Protein AF-A0A346FKT8-F1 (afdb_monomer_lite)

Sequence (126 aa):
VLGGKVAAWKDEDGDWYETGLHIFFGAYPNVQNLFGELGINDRLQWKEHSMIFAMPNKPGEFSRFDFPDVLPAPLNGIWAILRNNEMLTWPEKVKFAIGLLPAMLGGQAYVEAQDGLSVQDWMRKQ

Foldseek 3Di:
DPDVCADWDADPVGDIDGSDDDDDDPPPVVVVVVCVVVVNNVVDDDDAQKDKADDPVDPPDIWMQHQDPVDDPPVSVLCSLVPTPPPDDPVRNVLVVVLCPCVVPDDPVVVVVCPPDDPVRSSVVD

Structure (mmCIF, N/CA/C/O backbone):
data_AF-A0A346FKT8-F1
#
_entry.id   AF-A0A346FKT8-F1
#
loop_
_atom_site.group_PDB
_atom_site.id
_atom_site.type_symbol
_atom_site.label_atom_id
_atom_site.label_alt_id
_atom_site.label_comp_id
_atom_site.label_asym_id
_atom_site.label_entity_id
_atom_site.label_seq_id
_atom_site.pdbx_PDB_ins_code
_atom_site.Cartn_x
_atom_site.Cartn_y
_atom_site.Cartn_z
_atom_site.occupancy
_atom_site.B_iso_or_equiv
_atom_site.auth_seq_id
_atom_site.auth_comp_id
_atom_site.auth_asym_id
_atom_site.auth_atom_id
_atom_site.pdbx_PDB_model_num
ATOM 1 N N . VAL A 1 1 ? -4.219 9.510 26.719 1.00 80.50 1 VAL A N 1
ATOM 2 C CA . VAL A 1 1 ? -4.631 9.125 25.349 1.00 80.50 1 VAL A CA 1
ATOM 3 C C . VAL A 1 1 ? -3.821 7.904 24.950 1.00 80.50 1 VAL A C 1
ATOM 5 O O . VAL A 1 1 ? -2.612 7.924 25.148 1.00 80.50 1 VAL A O 1
ATOM 8 N N . LEU A 1 2 ? -4.469 6.833 24.493 1.00 96.50 2 LEU A N 1
ATOM 9 C CA . LEU A 1 2 ? -3.792 5.623 24.007 1.00 96.50 2 LEU A CA 1
ATOM 10 C C . LEU A 1 2 ? -3.538 5.736 22.496 1.00 96.50 2 LEU A C 1
ATOM 12 O O . LEU A 1 2 ? -4.187 6.528 21.821 1.00 96.50 2 LEU A O 1
ATOM 16 N N . GLY A 1 3 ? -2.602 4.949 21.965 1.00 95.62 3 GLY A N 1
ATOM 17 C CA . GLY A 1 3 ? -2.400 4.793 20.517 1.00 95.62 3 GLY A CA 1
ATOM 18 C C . GLY A 1 3 ? -1.352 5.709 19.873 1.00 95.62 3 GLY A C 1
ATOM 19 O O . GLY A 1 3 ? -0.767 5.335 18.862 1.00 95.62 3 GLY A O 1
ATOM 20 N N . GLY A 1 4 ? -1.026 6.870 20.447 1.00 97.31 4 GLY A N 1
ATOM 21 C CA . GLY A 1 4 ? 0.000 7.756 19.874 1.00 97.31 4 GLY A CA 1
ATOM 22 C C . GLY A 1 4 ? -0.330 8.149 18.428 1.00 97.31 4 GLY A C 1
ATOM 23 O O . GLY A 1 4 ? -1.305 8.853 18.204 1.00 97.31 4 GLY A O 1
ATOM 24 N N . LYS A 1 5 ? 0.443 7.666 17.444 1.00 97.38 5 LYS A N 1
ATOM 25 C CA . LYS A 1 5 ? 0.182 7.937 16.014 1.00 97.38 5 LYS A CA 1
ATOM 26 C C . LYS A 1 5 ? -1.119 7.312 15.485 1.00 97.38 5 LYS A C 1
ATOM 28 O O . LYS A 1 5 ? -1.593 7.754 14.451 1.00 97.38 5 LYS A O 1
ATOM 33 N N . VAL A 1 6 ? -1.702 6.341 16.197 1.00 97.31 6 VAL A N 1
ATOM 34 C CA . VAL A 1 6 ? -3.011 5.732 15.876 1.00 97.31 6 VAL A CA 1
ATOM 35 C C . VAL A 1 6 ? -4.131 6.209 16.813 1.00 97.31 6 VAL A C 1
ATOM 37 O O . VAL A 1 6 ? -5.151 5.542 16.952 1.00 97.31 6 VAL A O 1
ATOM 40 N N . ALA A 1 7 ? -3.935 7.323 17.527 1.00 98.12 7 ALA A N 1
ATOM 41 C CA . ALA A 1 7 ? -4.960 7.862 18.415 1.00 98.12 7 ALA A CA 1
ATOM 42 C C . ALA A 1 7 ? -6.131 8.473 17.628 1.00 98.12 7 ALA A C 1
ATOM 44 O O . ALA A 1 7 ? -5.936 9.045 16.549 1.00 98.12 7 ALA A O 1
ATOM 45 N N . ALA A 1 8 ? -7.320 8.399 18.223 1.00 98.06 8 ALA A N 1
ATOM 46 C CA . ALA A 1 8 ? -8.534 9.058 17.765 1.00 98.06 8 ALA A CA 1
ATOM 47 C C . ALA A 1 8 ? -9.255 9.707 18.955 1.00 98.06 8 ALA A C 1
ATOM 49 O O . ALA A 1 8 ? -9.133 9.246 20.097 1.00 98.06 8 ALA A O 1
ATOM 50 N N . TRP A 1 9 ? -10.013 10.764 18.679 1.00 98.19 9 TRP A N 1
ATOM 51 C CA . TRP A 1 9 ? -10.804 11.503 19.660 1.00 98.19 9 TRP A CA 1
ATOM 52 C C . TRP A 1 9 ? -12.220 11.683 19.142 1.00 98.19 9 TRP A C 1
ATOM 54 O O . TRP A 1 9 ? -12.448 11.691 17.936 1.00 98.19 9 TRP A O 1
ATOM 64 N N . LYS A 1 10 ? -13.153 11.826 20.077 1.00 98.12 10 LYS A N 1
ATOM 65 C CA . LYS A 1 10 ? -14.546 12.132 19.790 1.00 98.12 10 LYS A CA 1
ATOM 66 C C . LYS A 1 10 ? -14.792 13.614 20.064 1.00 98.12 10 LYS A C 1
ATOM 68 O O . LYS A 1 10 ? -14.381 14.084 21.127 1.00 98.12 10 LYS A O 1
ATOM 73 N N . ASP A 1 11 ? -15.389 14.328 19.119 1.00 98.00 11 ASP A N 1
ATOM 74 C CA . ASP A 1 11 ? -15.750 15.740 19.282 1.00 98.00 11 ASP A CA 1
ATOM 75 C C . ASP A 1 11 ? -17.058 15.932 20.078 1.00 98.00 11 ASP A C 1
ATOM 77 O O . ASP A 1 11 ? -17.600 14.986 20.657 1.00 98.00 11 ASP A O 1
ATOM 81 N N . GLU A 1 12 ? -17.523 17.180 20.172 1.00 98.06 12 GLU A N 1
ATOM 82 C CA . GLU A 1 12 ? -18.732 17.557 20.918 1.00 98.06 12 GLU A CA 1
ATOM 83 C C . GLU A 1 12 ? -20.022 17.011 20.283 1.00 98.06 12 GLU A C 1
ATOM 85 O O . GLU A 1 12 ? -20.989 16.757 21.005 1.00 98.06 12 GLU A O 1
ATOM 90 N N . ASP A 1 13 ? -20.015 16.766 18.969 1.00 98.38 13 ASP A N 1
ATOM 91 C CA . ASP A 1 13 ? -21.144 16.216 18.209 1.00 98.38 13 ASP A CA 1
ATOM 92 C C . ASP A 1 13 ? -21.189 14.678 18.265 1.00 98.38 13 ASP A C 1
ATOM 94 O O . ASP A 1 13 ? -22.216 14.050 17.996 1.00 98.38 13 ASP A O 1
ATOM 98 N N . GLY A 1 14 ? -20.094 14.056 18.704 1.00 98.25 14 GLY A N 1
ATOM 99 C CA . GLY A 1 14 ? -19.979 12.618 18.897 1.00 98.25 14 GLY A CA 1
ATOM 100 C C . GLY A 1 14 ? -19.255 11.886 17.766 1.00 98.25 14 GLY A C 1
ATOM 101 O O . GLY A 1 14 ? -19.163 10.649 17.827 1.00 98.25 14 GLY A O 1
ATOM 102 N N . ASP A 1 15 ? -18.710 12.626 16.801 1.00 98.50 15 ASP A N 1
ATOM 103 C CA . ASP A 1 15 ? -17.968 12.115 15.654 1.00 98.50 15 ASP A CA 1
ATOM 104 C C . ASP A 1 15 ? -16.497 11.872 16.004 1.00 98.50 15 ASP A C 1
ATOM 106 O O . ASP A 1 15 ? -15.896 12.550 16.841 1.00 98.50 15 ASP A O 1
ATOM 110 N N . TRP A 1 16 ? -15.902 10.850 15.384 1.00 98.19 16 TRP A N 1
ATOM 111 C CA . TRP A 1 16 ? -14.498 10.504 15.599 1.00 98.19 16 TRP A CA 1
ATOM 112 C C . TRP A 1 16 ? -13.603 11.155 14.551 1.00 98.19 16 TRP A C 1
ATOM 114 O O . TRP A 1 16 ? -13.843 11.022 13.353 1.00 98.19 16 TRP A O 1
ATOM 124 N N . TYR A 1 17 ? -12.506 11.757 15.004 1.00 97.62 17 TYR A N 1
ATOM 125 C CA . TYR A 1 17 ? -11.407 12.190 14.149 1.00 97.62 17 TYR A CA 1
ATOM 126 C C . TYR A 1 17 ? -10.101 11.515 14.574 1.00 97.62 17 TYR A C 1
ATOM 128 O O . TYR A 1 17 ? -9.814 11.327 15.761 1.00 97.62 17 TYR A O 1
ATOM 136 N N . GLU A 1 18 ? -9.311 11.116 13.583 1.00 98.25 18 GLU A N 1
ATOM 137 C CA . GLU A 1 18 ? -8.115 10.296 13.763 1.00 98.25 18 GLU A CA 1
ATOM 138 C C . GL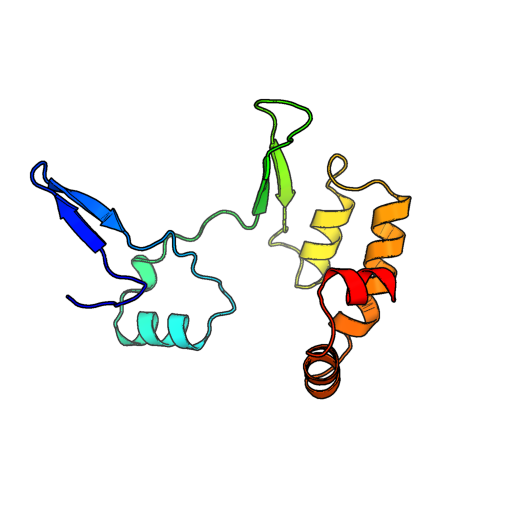U A 1 18 ? -6.840 11.111 13.539 1.00 98.25 18 GLU A C 1
ATOM 140 O O . GLU A 1 18 ? -6.824 12.100 12.807 1.00 98.25 18 GLU A O 1
ATOM 145 N N . THR A 1 19 ? -5.732 10.652 14.123 1.00 97.69 19 THR A N 1
ATOM 146 C CA . THR A 1 19 ? -4.402 11.233 13.863 1.00 97.69 19 THR A CA 1
ATOM 147 C C . THR A 1 19 ? -3.958 11.019 12.410 1.00 97.69 19 THR A C 1
ATOM 149 O O . THR A 1 19 ? -3.197 11.816 11.863 1.00 97.69 19 THR A O 1
ATOM 152 N N . GLY A 1 20 ? -4.415 9.939 11.776 1.00 97.12 20 GLY A N 1
ATOM 153 C CA . GLY A 1 20 ? -4.100 9.625 10.391 1.00 97.12 20 GLY A CA 1
ATOM 154 C C . GLY A 1 20 ? -4.921 8.451 9.882 1.00 97.12 20 GLY A C 1
ATOM 155 O O . GLY A 1 20 ? -5.464 7.675 10.665 1.00 97.12 20 GLY A O 1
ATOM 156 N N . LEU A 1 21 ? -4.976 8.317 8.560 1.00 98.19 21 LEU A N 1
ATOM 157 C CA . LEU A 1 21 ? -5.629 7.198 7.896 1.00 98.19 21 LEU A CA 1
ATOM 158 C C . LEU A 1 21 ? -4.677 5.996 7.866 1.00 98.19 21 LEU A C 1
ATOM 160 O O . LEU A 1 21 ? -3.620 6.053 7.235 1.00 98.19 21 LEU A O 1
ATOM 164 N N . HIS A 1 22 ? -5.048 4.907 8.536 1.00 98.12 22 HIS A N 1
ATOM 165 C CA . HIS A 1 22 ? -4.198 3.724 8.679 1.00 98.12 22 HIS A CA 1
ATOM 166 C C . HIS A 1 22 ? -4.721 2.555 7.841 1.00 98.12 22 HIS A C 1
ATOM 168 O O . HIS A 1 22 ? -5.891 2.191 7.928 1.00 98.12 22 HIS A O 1
ATOM 174 N N . ILE A 1 23 ? -3.837 1.931 7.057 1.00 98.06 23 ILE A N 1
ATOM 175 C CA . ILE A 1 23 ? -4.139 0.747 6.241 1.00 98.06 23 ILE A CA 1
ATOM 176 C C . ILE A 1 23 ? -3.335 -0.446 6.764 1.00 98.06 23 ILE A C 1
ATOM 178 O O . ILE A 1 23 ? -2.123 -0.353 6.968 1.00 98.06 23 ILE A O 1
ATOM 182 N N . PHE A 1 24 ? -4.012 -1.576 6.963 1.00 98.19 24 PHE A N 1
ATOM 183 C CA . PHE A 1 24 ? -3.401 -2.837 7.379 1.00 98.19 24 PHE A CA 1
ATOM 184 C C . PHE A 1 24 ? -3.164 -3.734 6.161 1.00 98.19 24 PHE A C 1
ATOM 186 O O . PHE A 1 24 ? -4.066 -3.936 5.351 1.00 98.19 24 PHE A O 1
ATOM 193 N N . PHE A 1 25 ? -1.955 -4.285 6.041 1.00 98.00 25 PHE A N 1
ATOM 194 C CA . PHE A 1 25 ? -1.565 -5.144 4.923 1.00 98.00 25 PHE A CA 1
ATOM 195 C C . PHE A 1 25 ? -1.494 -6.616 5.344 1.00 98.00 25 PHE A C 1
ATOM 197 O O . PHE A 1 25 ? -1.134 -6.935 6.477 1.00 98.00 25 PHE A O 1
ATOM 204 N N . GLY A 1 26 ? -1.765 -7.529 4.404 1.00 97.31 26 GLY A N 1
ATOM 205 C CA . GLY A 1 26 ? -1.614 -8.974 4.630 1.00 97.31 26 GLY A CA 1
ATOM 206 C C . GLY A 1 26 ? -0.174 -9.386 4.967 1.00 97.31 26 GLY A C 1
ATOM 207 O O . GLY A 1 26 ? 0.041 -10.321 5.730 1.00 97.31 26 GLY A O 1
ATOM 208 N N . ALA A 1 27 ? 0.818 -8.631 4.487 1.00 97.31 27 ALA A N 1
ATOM 209 C CA . ALA A 1 27 ? 2.238 -8.842 4.773 1.00 97.31 27 ALA A CA 1
ATOM 210 C C . ALA A 1 27 ? 2.690 -8.336 6.165 1.00 97.31 27 ALA A C 1
ATOM 212 O O . ALA A 1 27 ? 3.887 -8.154 6.381 1.00 97.31 27 ALA A O 1
ATOM 213 N N . TYR A 1 28 ? 1.770 -8.085 7.110 1.00 98.31 28 TYR A N 1
ATOM 214 C CA . TYR A 1 28 ? 2.071 -7.663 8.490 1.00 98.31 28 TYR A CA 1
ATOM 215 C C . TYR A 1 28 ? 1.906 -8.820 9.493 1.00 98.31 28 TYR A C 1
ATOM 217 O O . TYR A 1 28 ? 0.953 -8.818 10.276 1.00 98.31 28 TYR A O 1
ATOM 225 N N . PRO A 1 29 ? 2.828 -9.802 9.529 1.00 98.00 29 PRO A N 1
ATOM 226 C CA . PRO A 1 29 ? 2.639 -11.039 10.290 1.00 98.00 29 PRO A CA 1
ATOM 227 C C . PRO A 1 29 ? 2.460 -10.800 11.794 1.00 98.00 29 PRO A C 1
ATOM 229 O O . PRO A 1 29 ? 1.587 -11.399 12.411 1.00 98.00 29 PRO A O 1
ATOM 232 N N . ASN A 1 30 ? 3.217 -9.872 12.386 1.00 98.62 30 ASN A N 1
ATOM 233 C CA . ASN A 1 30 ? 3.108 -9.582 13.820 1.00 98.62 30 ASN A CA 1
ATOM 234 C C . ASN A 1 30 ? 1.757 -8.948 14.191 1.00 98.62 30 ASN A C 1
ATOM 236 O O . ASN A 1 30 ? 1.234 -9.207 15.269 1.00 98.62 30 ASN A O 1
ATOM 240 N N . VAL A 1 31 ? 1.172 -8.144 13.297 1.00 98.38 31 VAL A N 1
ATOM 241 C CA . VAL A 1 31 ? -0.157 -7.558 13.524 1.00 98.38 31 VAL A CA 1
ATOM 242 C C . VAL A 1 31 ? -1.245 -8.618 13.360 1.00 98.38 31 VAL A C 1
ATOM 244 O O . VAL A 1 31 ? -2.151 -8.669 14.185 1.00 98.38 31 VAL A O 1
ATOM 247 N N . GLN A 1 32 ? -1.132 -9.493 12.354 1.00 98.44 32 GLN A N 1
ATOM 248 C CA . GLN A 1 32 ? -2.046 -10.632 12.188 1.00 98.44 32 GLN A CA 1
ATOM 249 C C . GLN A 1 32 ? -2.050 -11.524 13.437 1.00 98.44 32 GLN A C 1
ATOM 251 O O . GLN A 1 32 ? -3.114 -11.854 13.956 1.00 98.44 32 GLN A O 1
ATOM 256 N N . ASN A 1 33 ? -0.865 -11.853 13.964 1.00 98.75 33 ASN A N 1
ATOM 257 C CA . ASN A 1 33 ? -0.732 -12.652 15.181 1.00 98.75 33 ASN A CA 1
ATOM 258 C C . ASN A 1 33 ? -1.384 -11.963 16.383 1.00 98.75 33 ASN A C 1
ATOM 260 O O . ASN A 1 33 ? -2.198 -12.584 17.054 1.00 98.75 33 ASN A O 1
ATOM 264 N N . LEU A 1 34 ? -1.109 -10.672 16.604 1.00 98.75 34 LEU A N 1
ATOM 265 C CA . LEU A 1 34 ? -1.705 -9.910 17.705 1.00 98.75 34 LEU A CA 1
ATOM 266 C C . LEU A 1 34 ? -3.242 -9.896 17.642 1.00 98.75 34 LEU A C 1
ATOM 268 O O . LEU A 1 34 ? -3.912 -10.068 18.659 1.00 98.75 34 LEU A O 1
ATOM 272 N N . PHE A 1 35 ? -3.817 -9.699 16.453 1.00 98.69 35 PHE A N 1
ATOM 273 C CA . PHE A 1 35 ? -5.271 -9.742 16.271 1.00 98.69 35 PHE A CA 1
ATOM 274 C C . PHE A 1 35 ? -5.834 -11.147 16.522 1.00 98.69 35 PHE A C 1
ATOM 276 O O . PHE A 1 35 ? -6.909 -11.273 17.115 1.00 98.69 35 PHE A O 1
ATOM 283 N N . GLY A 1 36 ? -5.097 -12.190 16.131 1.00 98.56 36 GLY A N 1
ATOM 284 C CA . GLY A 1 36 ? -5.433 -13.583 16.413 1.00 98.56 36 GLY A CA 1
ATOM 285 C C . GLY A 1 36 ? -5.384 -13.927 17.901 1.00 98.56 36 GLY A C 1
ATOM 286 O O . GLY A 1 36 ? -6.337 -14.503 18.418 1.00 98.56 36 GLY A O 1
ATOM 287 N N . GLU A 1 37 ? -4.325 -13.522 18.603 1.00 98.81 37 GLU A N 1
ATOM 288 C CA . GLU A 1 37 ? -4.139 -13.719 20.048 1.00 98.81 37 GLU A CA 1
ATOM 289 C C . GLU A 1 37 ? -5.251 -13.057 20.871 1.00 98.81 37 GLU A C 1
ATOM 291 O O . GLU A 1 37 ? -5.703 -13.610 21.872 1.00 98.81 37 GLU A O 1
ATOM 296 N N . LEU A 1 38 ? -5.727 -11.891 20.426 1.00 98.75 38 LEU A N 1
ATOM 297 C CA . LEU A 1 38 ? -6.825 -11.157 21.058 1.00 98.75 38 LEU A CA 1
ATOM 298 C C . LEU A 1 38 ? -8.218 -11.589 20.570 1.00 98.75 38 LEU A C 1
ATOM 300 O O . LEU A 1 38 ? -9.217 -11.122 21.116 1.00 98.75 38 LEU A O 1
ATOM 304 N N . GLY A 1 39 ? -8.306 -12.447 19.549 1.00 98.62 39 GLY A N 1
ATOM 305 C CA . GLY A 1 39 ? -9.574 -12.902 18.975 1.00 98.62 39 GLY A CA 1
ATOM 306 C C . GLY A 1 39 ? -10.397 -11.792 18.309 1.00 98.62 39 GLY A C 1
ATOM 307 O O . GLY A 1 39 ? -11.620 -11.827 18.387 1.00 98.62 39 GLY A O 1
ATOM 308 N N . ILE A 1 40 ? -9.742 -10.805 17.684 1.00 98.75 40 ILE A N 1
ATOM 309 C CA . ILE A 1 40 ? -10.378 -9.615 17.074 1.00 98.75 40 ILE A CA 1
ATOM 310 C C . ILE A 1 40 ? -10.129 -9.492 15.563 1.00 98.75 40 ILE A C 1
ATOM 312 O O . ILE A 1 40 ? -10.209 -8.398 15.001 1.00 98.75 40 ILE A O 1
ATOM 316 N N . ASN A 1 41 ? -9.797 -10.598 14.890 1.00 98.50 41 ASN A N 1
ATOM 317 C CA . ASN A 1 41 ? -9.543 -10.630 13.442 1.00 98.50 41 ASN A CA 1
ATOM 318 C C . ASN A 1 41 ? -10.702 -10.044 12.615 1.00 98.50 41 ASN A C 1
ATOM 320 O O . ASN A 1 41 ? -10.468 -9.438 11.572 1.00 98.50 41 ASN A O 1
ATOM 324 N N . ASP A 1 42 ? -11.940 -10.184 13.096 1.00 98.44 42 ASP A N 1
ATOM 325 C CA . ASP A 1 42 ? -13.165 -9.664 12.476 1.00 98.44 42 ASP A CA 1
ATOM 326 C C . ASP A 1 42 ? -13.215 -8.129 12.395 1.00 98.44 42 ASP A C 1
ATOM 328 O O . ASP A 1 42 ? -13.967 -7.576 11.591 1.00 98.44 42 ASP A O 1
ATOM 332 N N . ARG A 1 43 ? -12.382 -7.426 13.172 1.00 98.56 43 ARG A N 1
ATOM 333 C CA . ARG A 1 43 ? -12.278 -5.961 13.124 1.00 98.56 43 ARG A CA 1
ATOM 334 C C . ARG A 1 43 ? -11.487 -5.452 11.919 1.00 98.56 43 ARG A C 1
ATOM 336 O O . ARG A 1 43 ? -11.560 -4.263 11.614 1.00 98.56 43 ARG A O 1
ATOM 343 N N . LEU A 1 44 ? -10.742 -6.318 11.225 1.00 98.50 44 LEU A N 1
ATOM 344 C CA . LEU A 1 44 ? -10.075 -5.973 9.969 1.00 98.50 44 LEU A CA 1
ATOM 345 C C . LEU A 1 44 ? -11.033 -6.162 8.791 1.00 98.50 44 LEU A C 1
ATOM 347 O O . LEU A 1 44 ? -11.386 -7.276 8.410 1.00 98.50 44 LEU A O 1
ATOM 351 N N . GLN A 1 45 ? -11.420 -5.053 8.166 1.00 98.56 45 GLN A N 1
ATOM 352 C CA . GLN A 1 45 ? -12.312 -5.056 7.009 1.00 98.56 45 GLN A CA 1
ATOM 353 C C . GLN A 1 45 ? -11.516 -5.128 5.701 1.00 98.56 45 GLN A C 1
ATOM 355 O O . GLN A 1 45 ? -11.331 -4.109 5.027 1.00 98.56 45 GLN A O 1
ATOM 360 N N . TRP A 1 46 ? -11.055 -6.328 5.341 1.00 98.31 46 TRP A N 1
ATOM 3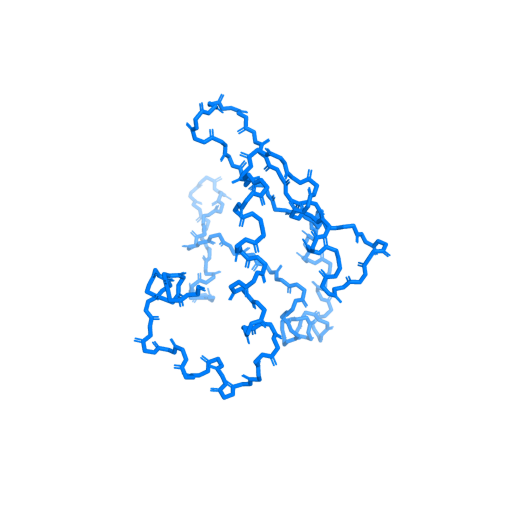61 C CA . TRP A 1 46 ? -10.344 -6.571 4.082 1.00 98.31 46 TRP A CA 1
ATOM 362 C C . TRP A 1 46 ? -11.139 -6.068 2.870 1.00 98.31 46 TRP A C 1
ATOM 364 O O . TRP A 1 46 ? -12.359 -6.229 2.791 1.00 98.31 46 TRP A O 1
ATOM 374 N N . LYS A 1 47 ? -10.438 -5.418 1.938 1.00 98.31 47 LYS A N 1
ATOM 375 C CA . LYS A 1 47 ? -11.000 -4.866 0.699 1.00 98.31 47 LYS A CA 1
ATOM 376 C C . LYS A 1 47 ? -10.555 -5.700 -0.498 1.00 98.31 47 LYS A C 1
ATOM 378 O O . LYS A 1 47 ? -9.716 -6.587 -0.359 1.00 98.31 47 LYS A O 1
ATOM 383 N N . GLU A 1 48 ? -11.132 -5.407 -1.661 1.00 98.06 48 GLU A N 1
ATOM 384 C CA . GLU A 1 48 ? -10.712 -6.008 -2.928 1.00 98.06 48 GLU A CA 1
ATOM 385 C C . GLU A 1 48 ? -9.200 -5.832 -3.126 1.00 98.06 48 GLU A C 1
ATOM 387 O O . GLU A 1 48 ? -8.641 -4.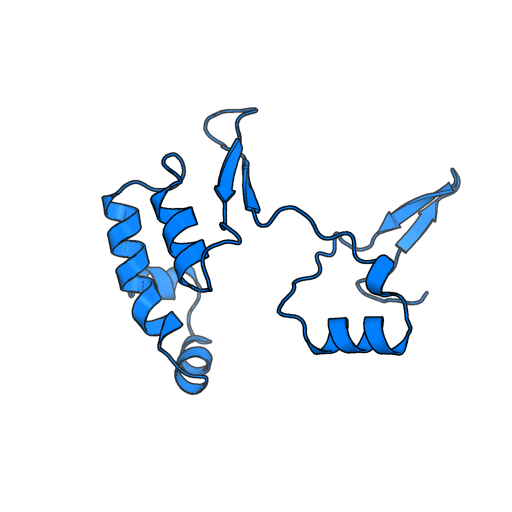779 -2.801 1.00 98.06 48 GLU A O 1
ATOM 392 N N . HIS A 1 49 ? -8.536 -6.859 -3.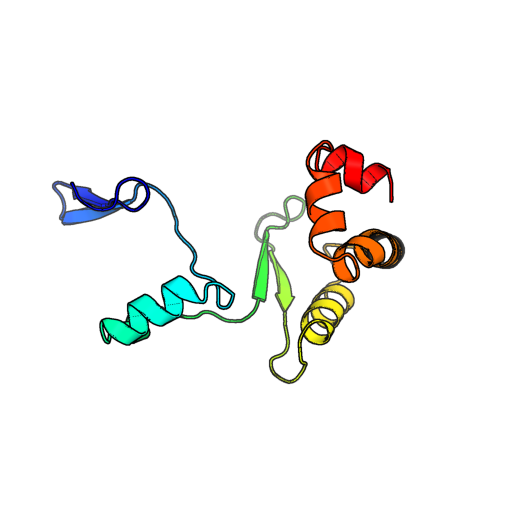657 1.00 98.25 49 HIS A N 1
ATOM 393 C CA . HIS A 1 49 ? -7.109 -6.810 -3.945 1.00 98.25 49 HIS A CA 1
ATOM 394 C C . HIS A 1 49 ? -6.857 -5.958 -5.198 1.00 98.25 49 HIS A C 1
ATOM 396 O O . HIS A 1 49 ? -6.670 -6.442 -6.317 1.00 98.25 49 HIS A O 1
ATOM 402 N N . SER A 1 50 ? -6.924 -4.642 -5.016 1.00 98.06 50 SER A N 1
ATOM 403 C CA . SER A 1 50 ? -6.823 -3.657 -6.087 1.00 98.06 50 SER A CA 1
ATOM 404 C C . SER A 1 50 ? -6.166 -2.376 -5.596 1.00 98.06 50 SER A C 1
ATOM 406 O O . SER A 1 50 ? -6.350 -1.961 -4.454 1.00 98.06 50 SER A O 1
ATOM 408 N N . MET A 1 51 ? -5.427 -1.717 -6.483 1.00 98.19 51 MET A N 1
ATOM 409 C CA . MET A 1 51 ? -4.909 -0.370 -6.245 1.00 98.19 51 MET A CA 1
ATOM 410 C C . MET A 1 51 ? -5.566 0.594 -7.225 1.00 98.19 51 MET A C 1
ATOM 412 O O . MET A 1 51 ? -5.392 0.455 -8.436 1.00 98.19 51 MET A O 1
ATOM 416 N N . ILE A 1 52 ? -6.324 1.556 -6.701 1.00 98.31 52 ILE A N 1
ATOM 417 C CA . ILE A 1 52 ? -7.100 2.522 -7.484 1.00 98.31 52 ILE A CA 1
ATOM 418 C C . ILE A 1 52 ? -6.380 3.871 -7.458 1.00 98.31 52 ILE A C 1
ATOM 420 O O . ILE A 1 52 ? -6.017 4.368 -6.394 1.00 98.31 52 ILE A O 1
ATOM 424 N N . PHE A 1 53 ? -6.200 4.469 -8.631 1.00 98.44 53 PHE A N 1
ATOM 425 C CA . PHE A 1 53 ? -5.515 5.739 -8.832 1.00 98.44 53 PHE A CA 1
ATOM 426 C C . PHE A 1 53 ? -6.447 6.721 -9.539 1.00 98.44 53 PHE A C 1
ATOM 428 O O . PHE A 1 53 ? -7.060 6.388 -10.551 1.00 98.44 53 PHE A O 1
ATOM 435 N N . ALA A 1 54 ? -6.552 7.940 -9.013 1.00 97.94 54 ALA A N 1
ATOM 436 C CA . ALA A 1 54 ? -7.230 9.028 -9.713 1.00 97.94 54 ALA A CA 1
ATOM 437 C C . ALA A 1 54 ? -6.412 9.457 -10.940 1.00 97.94 54 ALA A C 1
ATOM 439 O O . ALA A 1 54 ? -5.182 9.441 -10.885 1.00 97.94 54 ALA A O 1
ATOM 440 N N . MET A 1 55 ? -7.086 9.874 -12.014 1.00 97.56 55 MET A N 1
ATOM 441 C CA . MET A 1 55 ? -6.453 10.349 -13.249 1.00 97.56 55 MET A CA 1
ATOM 442 C C . MET A 1 55 ? -6.361 11.884 -13.249 1.00 97.56 55 MET A C 1
ATOM 444 O O . MET A 1 55 ? -7.356 12.555 -13.523 1.00 97.56 55 MET A O 1
ATOM 448 N N . PRO A 1 56 ? -5.190 12.498 -12.986 1.00 96.00 56 PRO A N 1
ATOM 449 C CA . PRO A 1 56 ? -5.096 13.958 -12.857 1.00 96.00 56 PRO A CA 1
ATOM 450 C C . PRO A 1 56 ? -5.415 14.702 -14.160 1.00 96.00 56 PRO A C 1
ATOM 452 O O . PRO A 1 56 ? -5.882 15.836 -14.144 1.00 96.00 56 PRO A O 1
ATOM 455 N N . ASN A 1 57 ? -5.169 14.052 -15.298 1.00 96.00 57 ASN A N 1
ATOM 456 C CA . ASN A 1 57 ? -5.453 14.555 -16.639 1.00 96.00 57 ASN A CA 1
ATOM 457 C C . ASN A 1 57 ? -6.906 14.322 -17.093 1.00 96.00 57 ASN A C 1
ATOM 459 O O . ASN A 1 57 ? -7.285 14.827 -18.148 1.00 96.00 57 ASN A O 1
ATOM 463 N N . LYS A 1 58 ? -7.706 13.571 -16.326 1.00 96.69 58 LYS A N 1
ATOM 464 C CA . LYS A 1 58 ? -9.110 13.265 -16.622 1.00 96.69 58 LYS A CA 1
ATOM 465 C C . LYS A 1 58 ? -9.958 13.379 -15.343 1.00 96.69 58 LYS A C 1
ATOM 467 O O . LYS A 1 58 ? -10.198 12.377 -14.667 1.00 96.69 58 LYS A O 1
ATOM 472 N N . PRO A 1 59 ? -10.386 14.597 -14.963 1.00 96.88 59 PRO A N 1
ATOM 473 C CA . PRO A 1 59 ? -11.096 14.819 -13.706 1.00 96.88 59 PRO A CA 1
ATOM 474 C C . PRO A 1 59 ? -12.331 13.920 -13.554 1.00 96.88 59 PRO A C 1
ATOM 476 O O . PRO A 1 59 ? -13.191 13.889 -14.429 1.00 96.88 59 PRO A O 1
ATOM 479 N N . GLY A 1 60 ? -12.419 13.208 -12.428 1.00 97.12 60 GLY A N 1
ATOM 480 C CA . GLY A 1 60 ? -13.511 12.274 -12.126 1.00 97.12 60 GLY A CA 1
ATOM 481 C C . GLY A 1 60 ? -13.293 10.838 -12.618 1.00 97.12 60 GLY A C 1
ATOM 482 O O . GLY A 1 60 ? -14.050 9.955 -12.221 1.00 97.12 60 GLY A O 1
ATOM 483 N N . GLU A 1 61 ? -12.258 10.578 -13.422 1.00 97.94 61 GLU A N 1
ATOM 484 C CA . GLU A 1 61 ? -11.891 9.226 -13.850 1.00 97.94 61 GLU A CA 1
ATOM 485 C C . GLU A 1 61 ? -10.846 8.591 -12.920 1.00 97.94 61 GLU A C 1
ATOM 487 O O . GLU A 1 61 ? -9.975 9.258 -12.349 1.00 97.94 61 GLU A O 1
ATOM 492 N N . PHE A 1 62 ? -10.921 7.265 -12.805 1.00 98.12 62 PHE A N 1
ATOM 493 C CA . PHE A 1 62 ? -10.008 6.445 -12.017 1.00 98.12 62 PHE A CA 1
ATOM 494 C C . PHE A 1 62 ? -9.505 5.276 -12.856 1.00 98.12 62 PHE A C 1
ATOM 496 O O . PHE A 1 62 ? -10.280 4.637 -13.567 1.00 98.12 62 PHE A O 1
ATOM 503 N N . SER A 1 63 ? -8.224 4.957 -12.704 1.00 98.06 63 SER A N 1
ATOM 504 C CA . SER A 1 63 ? -7.615 3.741 -13.234 1.00 98.06 63 SER A CA 1
ATOM 505 C C . SER A 1 63 ? -7.263 2.789 -12.096 1.00 98.06 63 SER A C 1
ATOM 507 O O . SER A 1 63 ? -7.149 3.196 -10.939 1.00 98.06 63 SER A O 1
ATOM 509 N N . ARG A 1 64 ? -7.101 1.500 -12.394 1.00 98.25 64 ARG A N 1
ATOM 510 C CA . ARG A 1 64 ? -6.872 0.477 -11.365 1.00 98.25 64 ARG A CA 1
ATOM 511 C C . ARG A 1 64 ? -5.897 -0.611 -11.796 1.00 98.25 64 ARG A C 1
ATOM 513 O O . ARG A 1 64 ? -5.812 -0.951 -12.977 1.00 98.25 64 ARG A O 1
ATOM 520 N N . PHE A 1 65 ? -5.170 -1.143 -10.820 1.00 98.44 65 PHE A N 1
ATOM 521 C CA . PHE A 1 65 ? -4.371 -2.360 -10.927 1.00 98.44 65 PHE A CA 1
ATOM 522 C C . PHE A 1 65 ? -5.054 -3.458 -10.116 1.00 98.44 65 PHE A C 1
ATOM 524 O O . PHE A 1 65 ? -5.144 -3.344 -8.893 1.00 98.44 65 PHE A O 1
ATOM 531 N N . ASP A 1 66 ? -5.518 -4.503 -10.799 1.00 98.25 66 ASP A N 1
ATOM 532 C CA . ASP A 1 66 ? -6.279 -5.606 -10.204 1.00 98.25 66 ASP A CA 1
ATOM 533 C C . ASP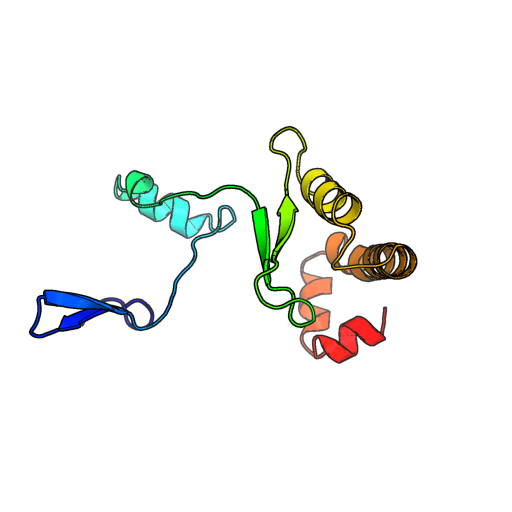 A 1 66 ? -5.422 -6.856 -10.090 1.00 98.25 66 ASP A C 1
ATOM 535 O O . ASP A 1 66 ? -4.851 -7.303 -11.088 1.00 98.25 66 ASP A O 1
ATOM 539 N N . PHE A 1 67 ? -5.353 -7.424 -8.888 1.00 98.12 67 PHE A N 1
ATOM 540 C CA . PHE A 1 67 ? -4.514 -8.571 -8.560 1.00 98.12 67 PHE A CA 1
ATOM 541 C C . PHE A 1 67 ? -5.396 -9.822 -8.486 1.00 98.12 67 PHE A C 1
ATOM 543 O O . PHE A 1 67 ? -6.099 -10.003 -7.494 1.00 98.12 67 PHE A O 1
ATOM 550 N N . PRO A 1 68 ? -5.404 -10.695 -9.511 1.00 97.00 68 PRO A N 1
ATOM 551 C CA . PRO A 1 68 ? -6.322 -11.827 -9.532 1.00 97.00 68 PRO A CA 1
ATOM 552 C C . PRO A 1 68 ? -5.967 -12.853 -8.457 1.00 97.00 68 PRO A C 1
ATOM 554 O O . PRO A 1 68 ? -4.834 -13.335 -8.420 1.00 97.00 68 PRO A O 1
ATOM 557 N N . ASP A 1 69 ? -6.957 -13.269 -7.669 1.00 96.31 69 ASP A N 1
ATOM 558 C CA . ASP A 1 69 ? -6.779 -14.261 -6.597 1.00 96.31 69 ASP A CA 1
ATOM 559 C C . ASP A 1 69 ? -6.388 -15.655 -7.115 1.00 96.31 69 ASP A C 1
ATOM 561 O O . ASP A 1 69 ? -5.826 -16.469 -6.388 1.00 96.31 69 ASP A O 1
ATOM 565 N N . VAL A 1 70 ? -6.655 -15.935 -8.396 1.00 97.38 70 VAL A N 1
ATOM 566 C CA . VAL A 1 70 ? -6.272 -17.194 -9.057 1.00 97.38 70 VAL A CA 1
ATOM 567 C C . VAL A 1 70 ? -4.778 -17.273 -9.389 1.00 97.38 70 VAL A C 1
ATOM 569 O O . VAL A 1 70 ? -4.286 -18.352 -9.717 1.00 97.38 70 VAL A O 1
ATOM 572 N N . LEU A 1 71 ? -4.054 -16.149 -9.339 1.00 97.38 71 LEU A N 1
ATOM 573 C CA . LEU A 1 71 ? -2.623 -16.087 -9.629 1.00 97.38 71 LEU A CA 1
ATOM 574 C C . LEU A 1 71 ? -1.819 -15.885 -8.332 1.00 97.38 71 LEU A C 1
ATOM 576 O O . LEU A 1 71 ? -2.156 -15.014 -7.529 1.00 97.38 71 LEU A O 1
ATOM 580 N N . PRO A 1 72 ? -0.715 -16.624 -8.122 1.00 97.75 72 PRO A N 1
ATOM 581 C CA . PRO A 1 72 ? 0.154 -16.408 -6.969 1.00 97.75 72 PRO A CA 1
ATOM 582 C C . PRO A 1 72 ? 0.997 -15.135 -7.134 1.00 97.75 72 PRO A C 1
ATOM 584 O O . PRO A 1 72 ? 1.160 -14.613 -8.239 1.00 97.75 72 PRO A O 1
ATOM 587 N N . ALA A 1 73 ? 1.609 -14.663 -6.047 1.00 96.81 73 ALA A N 1
ATOM 588 C CA . ALA A 1 73 ? 2.654 -13.646 -6.134 1.00 96.81 73 ALA A CA 1
ATOM 589 C C . ALA A 1 73 ? 3.943 -14.230 -6.760 1.00 96.81 73 ALA A C 1
ATOM 591 O O . ALA A 1 73 ? 4.282 -15.378 -6.469 1.00 96.81 73 ALA A O 1
ATOM 592 N N . PRO A 1 74 ? 4.683 -13.475 -7.600 1.00 96.00 74 PRO A N 1
ATOM 593 C CA . PRO A 1 74 ? 4.399 -12.115 -8.078 1.00 96.00 74 PRO A CA 1
ATOM 594 C C . PRO A 1 74 ? 3.545 -12.060 -9.365 1.00 96.00 74 PRO A C 1
ATOM 596 O O . PRO A 1 74 ? 3.362 -10.983 -9.933 1.00 96.00 74 PRO A O 1
ATOM 599 N N . LEU A 1 75 ? 3.043 -13.199 -9.863 1.00 97.50 75 LEU A N 1
ATOM 600 C CA . LEU A 1 75 ? 2.316 -13.287 -11.138 1.00 97.50 75 LEU A CA 1
ATOM 601 C C . LEU A 1 75 ? 1.033 -12.446 -11.155 1.00 97.50 75 LEU A C 1
ATOM 603 O O . LEU A 1 75 ? 0.733 -11.826 -12.174 1.00 97.50 75 LEU A O 1
ATOM 607 N N . ASN A 1 76 ? 0.305 -12.379 -10.040 1.00 97.38 76 ASN A N 1
ATOM 608 C CA . ASN A 1 76 ? -0.862 -11.505 -9.896 1.00 97.38 76 ASN A CA 1
ATOM 609 C C . ASN A 1 76 ? -0.524 -10.016 -10.104 1.00 97.38 76 ASN A C 1
ATOM 611 O O . ASN A 1 76 ? -1.253 -9.321 -10.807 1.00 97.38 76 ASN A O 1
ATOM 615 N N . GLY A 1 77 ? 0.601 -9.538 -9.568 1.00 96.06 77 GLY A N 1
ATOM 616 C CA . GLY A 1 77 ? 1.071 -8.162 -9.754 1.00 96.06 77 GLY A CA 1
ATOM 617 C C . GLY A 1 77 ? 1.563 -7.884 -11.173 1.00 96.06 77 GLY A C 1
ATOM 618 O O . GLY A 1 77 ? 1.229 -6.850 -11.753 1.00 96.06 77 GLY A O 1
ATOM 619 N N . ILE A 1 78 ? 2.291 -8.831 -11.776 1.00 96.19 78 ILE A N 1
ATOM 620 C CA . ILE A 1 78 ? 2.691 -8.742 -13.190 1.00 96.19 78 ILE A CA 1
ATOM 621 C C . ILE A 1 78 ? 1.445 -8.635 -14.076 1.00 96.19 78 ILE A C 1
ATOM 623 O O . ILE A 1 78 ? 1.376 -7.764 -14.944 1.00 96.19 78 ILE A O 1
ATOM 627 N N . TRP A 1 79 ? 0.433 -9.470 -13.829 1.00 97.44 79 TRP A N 1
ATOM 628 C CA . TRP A 1 79 ? -0.836 -9.410 -14.548 1.00 97.44 79 TRP A CA 1
ATOM 629 C C . TRP A 1 79 ? -1.537 -8.059 -14.381 1.00 97.44 79 TRP A C 1
ATOM 631 O O . TRP A 1 79 ? -1.969 -7.478 -15.378 1.00 97.44 79 TRP A O 1
ATOM 641 N N . ALA A 1 80 ? -1.592 -7.525 -13.158 1.00 97.75 80 ALA A N 1
ATOM 642 C CA . ALA A 1 80 ? -2.195 -6.227 -12.869 1.00 97.75 80 ALA A CA 1
ATOM 643 C C . ALA A 1 80 ? -1.567 -5.104 -13.718 1.00 97.75 80 ALA A C 1
ATOM 645 O O . ALA A 1 80 ? -2.279 -4.327 -14.360 1.00 97.75 80 ALA A O 1
ATOM 646 N N . ILE A 1 81 ? -0.230 -5.059 -13.787 1.00 97.50 81 ILE A N 1
ATOM 647 C CA . ILE A 1 81 ? 0.525 -4.075 -14.583 1.00 97.50 81 ILE A CA 1
ATOM 648 C C . ILE A 1 81 ? 0.279 -4.269 -16.081 1.00 97.50 81 ILE A C 1
ATOM 650 O O . ILE A 1 81 ? 0.055 -3.302 -16.814 1.00 97.50 81 ILE A O 1
ATOM 654 N N . LEU A 1 82 ? 0.310 -5.514 -16.562 1.00 96.69 82 LEU A N 1
ATOM 655 C CA . LEU A 1 82 ? 0.070 -5.812 -17.973 1.00 96.69 82 LEU A CA 1
ATOM 656 C C . LEU A 1 82 ? -1.350 -5.421 -18.396 1.00 96.69 82 LEU A C 1
ATOM 658 O O . LEU A 1 82 ? -1.518 -4.866 -19.481 1.00 96.69 82 LEU A O 1
ATOM 662 N N . ARG A 1 83 ? -2.348 -5.642 -17.533 1.00 97.00 83 ARG A N 1
ATOM 663 C CA . ARG A 1 83 ? -3.767 -5.391 -17.814 1.00 97.00 83 ARG A CA 1
ATOM 664 C C . ARG A 1 83 ? -4.162 -3.910 -17.813 1.00 97.00 83 ARG A C 1
ATOM 666 O O . ARG A 1 83 ? -5.099 -3.556 -18.539 1.00 97.00 83 ARG A O 1
ATOM 673 N N . ASN A 1 84 ? -3.504 -3.066 -17.016 1.00 97.88 84 ASN A N 1
ATOM 674 C CA . ASN A 1 84 ? -3.767 -1.623 -16.972 1.00 97.88 84 ASN A CA 1
ATOM 675 C C . ASN A 1 84 ? -3.199 -0.916 -18.217 1.00 97.88 84 ASN A C 1
ATOM 677 O O . ASN A 1 84 ? -2.048 -1.146 -18.563 1.00 97.88 84 ASN A O 1
ATOM 681 N N . ASN A 1 85 ? -3.960 -0.041 -18.880 1.00 96.06 85 ASN A N 1
ATOM 682 C CA . ASN A 1 85 ? -3.524 0.613 -20.129 1.00 96.06 85 ASN A CA 1
ATOM 683 C C . ASN A 1 85 ? -3.494 2.146 -20.070 1.00 96.06 85 ASN A C 1
ATOM 685 O O . ASN A 1 85 ? -3.183 2.779 -21.075 1.00 96.06 85 ASN A O 1
ATOM 689 N N . GLU A 1 86 ? -3.834 2.743 -18.930 1.00 94.88 86 GLU A N 1
ATOM 690 C CA . GLU A 1 86 ? -3.959 4.201 -18.811 1.00 94.88 86 GLU A CA 1
ATOM 691 C C . GLU A 1 86 ? -2.821 4.832 -18.010 1.00 94.88 86 GLU A C 1
ATOM 693 O O . GLU A 1 86 ? -2.543 6.014 -18.192 1.00 94.88 86 GLU A O 1
ATOM 698 N N . MET A 1 87 ? -2.158 4.052 -17.150 1.00 96.69 87 MET A N 1
ATOM 699 C CA . MET A 1 87 ? -1.105 4.548 -16.259 1.00 96.69 87 MET A CA 1
ATOM 700 C C . MET A 1 87 ? 0.306 4.367 -16.825 1.00 96.69 87 MET A C 1
ATOM 702 O O . MET A 1 87 ? 1.201 5.12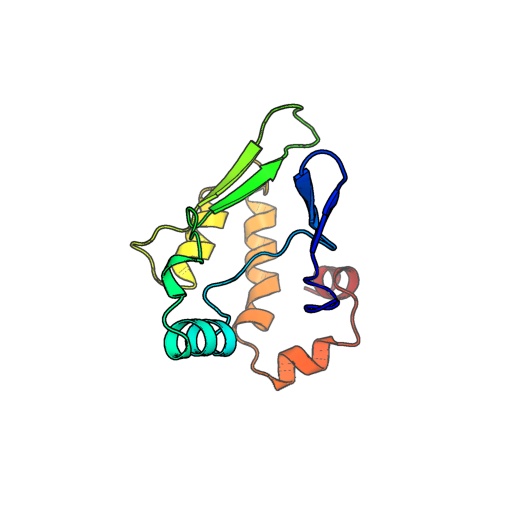2 -16.462 1.00 96.69 87 MET A O 1
ATOM 706 N N . LEU A 1 88 ? 0.527 3.359 -17.678 1.00 96.88 88 LEU A N 1
ATOM 707 C CA . LEU A 1 88 ? 1.838 3.039 -18.252 1.00 96.88 88 LEU A CA 1
ATOM 708 C C . LEU A 1 88 ? 1.704 2.619 -19.715 1.00 96.88 88 LEU A C 1
ATOM 710 O O . LEU A 1 88 ? 0.940 1.707 -20.050 1.00 96.88 88 LEU A O 1
ATOM 714 N N . THR A 1 89 ? 2.513 3.223 -20.579 1.00 97.56 89 THR A N 1
ATOM 715 C CA . THR A 1 89 ? 2.686 2.766 -21.960 1.00 97.56 89 THR A CA 1
ATOM 716 C C . THR A 1 89 ? 3.465 1.450 -22.009 1.00 97.56 89 THR A C 1
ATOM 718 O O . THR A 1 89 ? 4.190 1.085 -21.083 1.00 97.56 89 THR A O 1
ATOM 721 N N . TRP A 1 90 ? 3.366 0.716 -23.119 1.00 97.31 90 TRP A N 1
ATOM 722 C CA . TRP A 1 90 ? 4.115 -0.534 -23.297 1.00 97.31 90 TRP A CA 1
ATOM 723 C C . TRP A 1 90 ? 5.638 -0.386 -23.142 1.00 97.31 90 TRP A C 1
ATOM 725 O O . TRP A 1 90 ? 6.223 -1.186 -22.407 1.00 97.31 90 TRP A O 1
ATOM 735 N N . PRO A 1 91 ? 6.301 0.617 -23.756 1.00 97.62 91 PRO A N 1
ATOM 736 C CA . PRO A 1 91 ? 7.731 0.828 -23.545 1.00 97.62 91 PRO A CA 1
ATOM 737 C C . PRO A 1 91 ? 8.093 1.095 -22.078 1.00 97.62 91 PRO A C 1
ATOM 739 O O . PRO A 1 91 ? 9.119 0.609 -21.605 1.00 97.62 91 PRO A O 1
ATOM 742 N N . GLU A 1 92 ? 7.250 1.826 -21.343 1.00 97.50 92 GLU A N 1
ATOM 743 C CA . GLU A 1 92 ? 7.454 2.085 -19.913 1.00 97.50 92 GLU A CA 1
ATOM 744 C C . GLU A 1 92 ? 7.301 0.813 -19.081 1.00 97.50 92 GLU A C 1
ATOM 746 O O . GLU A 1 92 ? 8.146 0.561 -18.228 1.00 97.50 92 GLU A O 1
ATOM 751 N N . LYS A 1 93 ? 6.305 -0.038 -19.371 1.00 97.81 93 LYS A N 1
ATOM 752 C CA . LYS A 1 93 ? 6.147 -1.339 -18.694 1.00 97.81 93 LYS A CA 1
ATOM 753 C C . LYS A 1 93 ? 7.386 -2.220 -18.846 1.00 97.81 93 LYS A C 1
ATOM 755 O O . LYS A 1 93 ? 7.817 -2.833 -17.875 1.00 97.81 93 LYS A O 1
ATOM 760 N N . VAL A 1 94 ? 7.973 -2.269 -20.045 1.00 96.38 94 VAL A N 1
ATOM 761 C CA . VAL A 1 94 ? 9.190 -3.059 -20.301 1.00 96.38 94 VAL A CA 1
ATOM 762 C C . VAL A 1 94 ? 10.375 -2.506 -19.510 1.00 96.38 94 VAL A C 1
ATOM 764 O O . VAL A 1 94 ? 11.051 -3.267 -18.821 1.00 96.38 94 VAL A O 1
ATOM 767 N N . LYS A 1 95 ? 10.608 -1.188 -19.557 1.00 96.06 95 LYS A N 1
ATOM 768 C CA . LYS A 1 95 ? 11.692 -0.547 -18.793 1.00 96.06 95 LYS A CA 1
ATOM 769 C C . LYS A 1 95 ? 11.522 -0.742 -17.288 1.00 96.06 95 LYS A C 1
ATOM 771 O O . LYS A 1 95 ? 12.475 -1.104 -16.609 1.00 96.06 95 LYS A O 1
ATOM 776 N N . PHE A 1 96 ? 10.304 -0.561 -16.786 1.00 95.19 96 PHE A N 1
ATOM 777 C CA . PHE A 1 96 ? 9.964 -0.762 -15.382 1.00 95.19 96 PHE A CA 1
ATOM 778 C C . PHE A 1 96 ? 10.229 -2.202 -14.930 1.00 95.19 96 PHE A C 1
ATOM 780 O O . PHE A 1 96 ? 10.848 -2.415 -13.891 1.00 95.19 96 PHE A O 1
ATOM 787 N N . ALA A 1 97 ? 9.822 -3.190 -15.733 1.00 94.75 97 ALA A N 1
ATOM 788 C CA . ALA A 1 97 ? 10.070 -4.597 -15.435 1.00 94.75 97 ALA A CA 1
ATOM 789 C C . ALA A 1 97 ? 11.571 -4.923 -15.375 1.00 94.75 97 ALA A C 1
ATOM 791 O O . ALA A 1 97 ? 12.007 -5.620 -14.461 1.00 94.75 97 ALA A O 1
ATOM 792 N N . ILE A 1 98 ? 12.365 -4.393 -16.312 1.00 94.31 98 ILE A N 1
ATOM 793 C CA . ILE A 1 98 ? 13.825 -4.567 -16.314 1.00 94.31 98 ILE A CA 1
ATOM 794 C C . ILE A 1 98 ? 14.439 -3.921 -15.069 1.00 94.31 98 ILE A C 1
ATOM 796 O O . ILE A 1 98 ? 15.233 -4.564 -14.384 1.00 94.31 98 ILE A O 1
ATOM 800 N N . GLY A 1 99 ? 14.043 -2.688 -14.748 1.00 92.75 99 GLY A N 1
ATOM 801 C CA . GLY A 1 99 ? 14.631 -1.946 -13.639 1.00 92.75 99 GLY A CA 1
ATOM 802 C C . GLY A 1 99 ? 14.289 -2.495 -12.256 1.00 92.75 99 GLY A C 1
ATOM 803 O O . GLY A 1 99 ? 15.107 -2.405 -11.347 1.00 92.75 99 GLY A O 1
ATOM 804 N N . LEU A 1 100 ? 13.122 -3.120 -12.080 1.00 93.25 100 LEU A N 1
ATOM 805 C CA . LEU A 1 100 ? 12.756 -3.743 -10.804 1.00 93.25 100 LEU A CA 1
ATOM 806 C C . LEU A 1 100 ? 13.325 -5.149 -10.600 1.00 93.25 100 LEU A C 1
ATOM 808 O O . LEU A 1 100 ? 13.384 -5.612 -9.459 1.00 93.25 100 LEU A O 1
ATOM 812 N N . LEU A 1 101 ? 13.759 -5.836 -11.658 1.00 92.69 101 LEU A N 1
ATOM 813 C CA . LEU A 1 101 ? 14.226 -7.219 -11.557 1.00 92.69 101 LEU A CA 1
ATOM 814 C C . LEU A 1 101 ? 15.379 -7.406 -10.543 1.00 92.69 101 LEU A C 1
ATOM 816 O O . LEU A 1 101 ? 15.296 -8.341 -9.741 1.00 92.69 101 LEU A O 1
ATOM 820 N N . PRO A 1 102 ? 16.406 -6.527 -10.481 1.00 90.25 102 PRO A N 1
ATOM 821 C CA . PRO A 1 102 ? 17.455 -6.624 -9.467 1.00 90.25 102 PRO A CA 1
ATOM 822 C C . PRO A 1 102 ? 16.927 -6.454 -8.040 1.00 90.25 102 PRO A C 1
ATOM 824 O O . PRO A 1 102 ? 17.399 -7.138 -7.139 1.00 90.25 102 PRO A O 1
ATOM 827 N N . ALA A 1 103 ? 15.931 -5.586 -7.834 1.00 91.50 103 ALA A N 1
ATOM 828 C CA . ALA A 1 103 ? 15.335 -5.362 -6.519 1.00 91.50 103 ALA A CA 1
ATOM 829 C C . ALA A 1 103 ? 14.469 -6.534 -6.054 1.00 91.50 103 ALA A C 1
ATOM 831 O O . ALA A 1 103 ? 14.471 -6.857 -4.871 1.00 91.50 103 ALA A O 1
ATOM 832 N N . MET A 1 104 ? 13.763 -7.198 -6.972 1.00 92.38 104 MET A N 1
ATOM 833 C CA . MET A 1 104 ? 12.941 -8.367 -6.642 1.00 92.38 104 MET A CA 1
ATOM 834 C C . MET A 1 104 ? 13.773 -9.621 -6.349 1.00 92.38 104 MET A C 1
ATOM 836 O O . MET A 1 104 ? 13.364 -10.448 -5.539 1.00 92.38 104 MET A O 1
ATOM 840 N N . LEU A 1 105 ? 14.913 -9.784 -7.028 1.00 94.88 105 LEU A N 1
ATOM 841 C CA . LEU A 1 105 ? 15.818 -10.925 -6.838 1.00 94.88 105 LEU A CA 1
ATOM 842 C C . LEU A 1 105 ? 16.886 -10.667 -5.765 1.00 94.88 105 LEU A C 1
ATOM 844 O O . LEU A 1 105 ? 17.513 -11.607 -5.274 1.00 94.88 105 LEU A O 1
ATOM 848 N N . GLY A 1 106 ? 17.115 -9.401 -5.421 1.00 94.50 106 GLY A N 1
ATOM 849 C CA . GLY A 1 106 ? 18.068 -8.983 -4.407 1.00 94.50 106 GLY A CA 1
ATOM 850 C C . GLY A 1 106 ? 17.627 -9.409 -3.009 1.00 94.50 106 GLY A C 1
ATOM 851 O O . GLY A 1 106 ? 16.503 -9.157 -2.588 1.00 94.50 106 GLY A O 1
ATOM 852 N N . GLY A 1 107 ? 18.533 -10.044 -2.266 1.00 95.50 107 GLY A N 1
ATOM 853 C CA . GLY A 1 107 ? 18.317 -10.342 -0.849 1.00 95.50 107 GLY A CA 1
ATOM 854 C C . GLY A 1 107 ? 18.481 -9.110 0.049 1.00 95.50 107 GLY A C 1
ATOM 855 O O . GLY A 1 107 ? 18.733 -8.000 -0.417 1.00 95.50 107 GLY A O 1
ATOM 856 N N . GLN A 1 108 ? 18.433 -9.326 1.364 1.00 97.06 108 GLN A N 1
ATOM 857 C CA . GLN A 1 108 ? 18.524 -8.267 2.378 1.00 97.06 108 GLN A CA 1
ATOM 858 C C . GLN A 1 108 ? 19.721 -7.317 2.176 1.00 97.06 108 GLN A C 1
ATOM 860 O O . GLN A 1 108 ? 19.554 -6.101 2.183 1.00 97.06 108 GLN A O 1
ATOM 865 N N . ALA A 1 109 ? 20.910 -7.862 1.902 1.00 97.88 109 ALA A N 1
ATOM 866 C CA . ALA A 1 109 ? 22.115 -7.063 1.672 1.00 97.88 109 ALA A CA 1
ATOM 867 C C . ALA A 1 109 ? 22.006 -6.136 0.446 1.00 97.88 109 ALA A C 1
ATOM 869 O O . ALA A 1 109 ? 22.581 -5.050 0.444 1.00 97.88 109 ALA A O 1
ATOM 870 N N . TYR A 1 110 ? 21.265 -6.542 -0.595 1.00 97.62 110 TYR A N 1
ATOM 871 C CA . TYR A 1 110 ? 20.997 -5.667 -1.735 1.00 97.62 110 TYR A CA 1
ATOM 872 C C . TYR A 1 110 ? 20.124 -4.491 -1.302 1.00 97.62 110 TYR A C 1
ATOM 874 O O . TYR A 1 110 ? 20.474 -3.355 -1.604 1.00 97.62 110 TYR A O 1
ATOM 882 N N . VAL A 1 111 ? 19.028 -4.756 -0.582 1.00 97.19 111 VAL A N 1
ATOM 883 C CA . VAL A 1 111 ? 18.082 -3.722 -0.130 1.00 97.19 111 VAL A CA 1
ATOM 884 C C . VAL A 1 111 ? 18.782 -2.697 0.763 1.00 97.19 111 VAL A C 1
ATOM 886 O O . VAL A 1 111 ? 18.671 -1.501 0.511 1.00 97.19 111 VAL A O 1
ATOM 889 N N . GLU A 1 112 ? 19.575 -3.150 1.736 1.00 98.00 112 GLU A N 1
ATOM 890 C CA . GLU A 1 112 ? 20.342 -2.271 2.633 1.00 98.00 112 GLU A CA 1
ATOM 891 C C . GLU A 1 112 ? 21.356 -1.402 1.878 1.00 98.00 112 GLU A C 1
ATOM 893 O O . GLU A 1 112 ? 21.514 -0.221 2.176 1.00 98.00 112 GLU A O 1
ATOM 898 N N . ALA A 1 113 ? 21.993 -1.942 0.836 1.00 97.62 113 ALA A N 1
ATOM 899 C CA . ALA A 1 113 ? 22.925 -1.181 0.008 1.00 97.62 113 ALA A CA 1
ATOM 900 C C . ALA A 1 113 ? 22.256 -0.060 -0.815 1.00 97.62 113 ALA A C 1
ATOM 902 O O . ALA A 1 113 ? 22.969 0.767 -1.389 1.00 97.62 113 ALA A O 1
ATOM 903 N N . GLN A 1 114 ? 20.918 -0.017 -0.898 1.00 97.75 114 GLN A N 1
ATOM 904 C CA . GLN A 1 114 ? 20.195 1.039 -1.616 1.00 97.75 114 GLN A CA 1
ATOM 905 C C . GLN A 1 114 ? 19.821 2.238 -0.729 1.00 97.75 114 GLN A C 1
ATOM 907 O O . GLN A 1 114 ? 19.399 3.253 -1.275 1.00 97.75 114 GLN A O 1
ATOM 912 N N . ASP A 1 115 ? 20.009 2.167 0.595 1.00 98.00 115 ASP A N 1
ATOM 913 C CA . ASP A 1 115 ? 19.582 3.211 1.550 1.00 98.00 115 ASP A CA 1
ATOM 914 C C . ASP A 1 115 ? 20.216 4.589 1.278 1.00 98.00 115 ASP A C 1
ATOM 916 O O . ASP A 1 115 ? 19.613 5.635 1.502 1.00 98.00 115 ASP A O 1
ATOM 920 N N . GLY A 1 116 ? 21.420 4.602 0.700 1.00 97.75 116 GLY A N 1
ATOM 921 C CA . GLY A 1 116 ? 22.111 5.834 0.310 1.00 97.75 116 GLY A CA 1
ATOM 922 C C . GLY A 1 116 ? 21.546 6.537 -0.932 1.00 97.75 116 GLY A C 1
ATOM 923 O O . GLY A 1 116 ? 22.081 7.574 -1.324 1.00 97.75 116 GLY A O 1
ATOM 924 N N . LEU A 1 117 ? 20.520 5.984 -1.587 1.00 97.81 117 LEU A N 1
ATOM 925 C CA . LEU A 1 117 ? 19.924 6.535 -2.805 1.00 97.81 117 LEU A CA 1
ATOM 926 C C . LEU A 1 117 ? 18.496 7.017 -2.548 1.00 97.81 117 LEU A C 1
ATOM 928 O O . LEU A 1 117 ? 17.676 6.318 -1.957 1.00 97.81 117 LEU A O 1
ATOM 932 N N . SER A 1 118 ? 18.159 8.193 -3.083 1.00 98.25 118 SER A N 1
ATOM 933 C CA . SER A 1 118 ? 16.756 8.592 -3.187 1.00 98.25 118 SER A CA 1
ATOM 934 C C . SER A 1 118 ? 16.020 7.684 -4.182 1.00 98.25 118 SER A C 1
ATOM 936 O O . SER A 1 118 ? 16.626 7.127 -5.102 1.00 98.25 118 SER A O 1
ATOM 938 N N . VAL A 1 119 ? 14.691 7.585 -4.066 1.00 97.06 119 VAL A N 1
ATOM 939 C CA . VAL A 1 119 ? 13.868 6.828 -5.030 1.00 97.06 119 VAL A CA 1
ATOM 940 C C . VAL A 1 119 ? 14.103 7.316 -6.464 1.00 97.06 119 VAL A C 1
ATOM 942 O O . VAL A 1 119 ? 14.214 6.507 -7.383 1.00 97.06 119 VAL A O 1
ATOM 945 N N . GLN A 1 120 ? 14.220 8.633 -6.665 1.00 97.75 120 GLN A N 1
ATOM 946 C CA . GLN A 1 120 ? 14.459 9.212 -7.986 1.00 97.75 120 GLN A CA 1
ATOM 947 C C . GLN A 1 120 ? 15.820 8.793 -8.555 1.00 97.75 120 GLN A C 1
ATOM 949 O O . GLN A 1 120 ? 15.900 8.430 -9.731 1.00 97.75 120 GLN A O 1
ATOM 954 N N . ASP A 1 121 ? 16.877 8.836 -7.743 1.00 97.94 121 ASP A N 1
ATOM 955 C CA . ASP A 1 121 ? 18.227 8.477 -8.186 1.00 97.94 121 ASP A CA 1
ATOM 956 C C . ASP A 1 121 ? 18.339 6.982 -8.469 1.00 97.94 121 ASP A C 1
ATOM 958 O O . ASP A 1 121 ? 18.924 6.586 -9.478 1.00 97.94 121 ASP A O 1
ATOM 962 N N . TRP A 1 122 ? 17.712 6.149 -7.633 1.00 97.88 122 TRP A N 1
ATOM 963 C CA . TRP A 1 122 ? 17.658 4.711 -7.860 1.00 97.88 122 TRP A CA 1
ATOM 964 C C . TRP A 1 122 ? 16.929 4.375 -9.166 1.00 97.88 122 TRP A C 1
ATOM 966 O O . TRP A 1 122 ? 17.457 3.599 -9.958 1.00 97.88 122 TRP A O 1
ATOM 976 N N . MET A 1 123 ? 15.778 5.003 -9.440 1.00 96.94 123 MET A N 1
ATOM 977 C CA . MET A 1 123 ? 15.002 4.780 -10.671 1.00 96.94 123 MET A CA 1
ATOM 978 C C . MET A 1 123 ? 15.737 5.238 -11.935 1.00 96.94 123 MET A C 1
ATOM 980 O O . MET A 1 123 ? 15.632 4.588 -12.967 1.00 96.94 123 MET A O 1
ATOM 984 N N . ARG A 1 124 ? 16.491 6.344 -11.875 1.00 95.94 124 ARG A N 1
ATOM 985 C CA . ARG A 1 124 ? 17.307 6.828 -13.006 1.00 95.94 124 ARG A CA 1
ATOM 986 C C . ARG A 1 124 ? 18.508 5.937 -13.313 1.00 95.94 124 ARG A C 1
ATOM 988 O O . ARG A 1 124 ? 19.027 5.994 -14.423 1.00 95.94 124 ARG A O 1
ATOM 995 N N . LYS A 1 125 ? 18.991 5.196 -12.314 1.00 94.94 125 LYS A N 1
ATOM 996 C CA . LYS A 1 125 ? 20.148 4.304 -12.433 1.00 94.94 125 LYS A CA 1
ATOM 997 C C . LYS A 1 125 ? 19.807 2.983 -13.133 1.00 94.94 125 LYS A C 1
ATOM 999 O O . LYS A 1 125 ? 20.729 2.354 -13.651 1.00 94.94 125 LYS A O 1
ATOM 1004 N N . GLN A 1 126 ? 18.540 2.563 -13.104 1.00 90.50 126 GLN A N 1
ATOM 1005 C CA . GLN A 1 126 ? 18.080 1.331 -13.752 1.00 90.50 126 GLN A CA 1
ATOM 1006 C C . GLN A 1 126 ? 17.929 1.505 -15.266 1.00 90.50 126 GLN A C 1
ATOM 1008 O O . GLN A 1 126 ? 18.247 0.536 -15.990 1.00 90.50 126 GLN A O 1
#

Organism: Tragopogon porrifolius (NCBI:txid13731)

pLDDT: mean 97.05, std 2.21, range [80.5, 98.81]

Radius of gyration: 19.35 Å; chains: 1; bounding box: 44×35×49 Å

Secondary structure (DSSP, 8-state):
--SGGG-EEE-SSS-EEESS-----TT-HHHHHHHHHTT-GGG-----SEEEEE-TTSTT-EEEEE--TTS-TTHHHHHHHHH--SS--HHHHHHHHHHHHHHHH--HHHHHTTTTS-HHHHHHH-

InterPro domains:
  IPR002937 Amine oxidase [PF01593] (2-125)
  IPR036188 FAD/NAD(P)-binding domain superfamily [SSF51905] (2-125)
  IPR050464 Zeta Carotene Desaturase and Related Oxidoreductases [PTHR42923] (2-126)